Protein AF-A0AAD5U0U7-F1 (afdb_monomer_lite)

Organism: NCBI:txid447962

Foldseek 3Di:
DDPPPPDDDPVNVVVVVVVVVVVCVVVDVDDPLAACLVVQDQWDWDKAQVCLPPNNDRDIDTDHIHGSAHDCAQPPSDPDHDPSDDPVVDDPVSHPPDDDDLVSVQAFDVVRHHDDPVPDDDDQDPPPRTD

InterPro domains:
  IPR040204 E3 ubiquitin-protein ligase UBR7 [PTHR13513] (4-131)

pLDDT: mean 81.82, std 10.83, range [40.5, 96.44]

Structure (mmCIF, N/CA/C/O backbone):
data_AF-A0AAD5U0U7-F1
#
_entry.id   AF-A0AAD5U0U7-F1
#
loop_
_atom_site.group_PDB
_atom_site.id
_atom_site.type_symbol
_atom_site.label_atom_id
_atom_site.label_alt_id
_atom_site.label_comp_id
_atom_site.label_asym_id
_atom_site.label_entity_id
_atom_site.label_seq_id
_atom_site.pdbx_PDB_ins_code
_atom_site.Cartn_x
_atom_site.Cartn_y
_atom_site.Cartn_z
_atom_site.occupancy
_atom_site.B_iso_or_equiv
_atom_site.auth_seq_id
_atom_site.auth_comp_id
_atom_site.auth_asym_id
_atom_site.auth_atom_id
_atom_site.pdbx_PDB_model_num
ATOM 1 N N . MET A 1 1 ? -32.116 28.552 10.663 1.00 40.50 1 MET A N 1
ATOM 2 C CA . MET A 1 1 ? -31.992 27.098 10.887 1.00 40.50 1 MET A CA 1
ATOM 3 C C . MET A 1 1 ? -30.902 26.927 11.924 1.00 40.50 1 MET A C 1
ATOM 5 O O . MET A 1 1 ? -29.784 27.351 11.671 1.00 40.50 1 MET A O 1
ATOM 9 N N . ILE A 1 2 ? -31.259 26.496 13.132 1.00 46.75 2 ILE A N 1
ATOM 10 C CA . ILE A 1 2 ? -30.303 26.316 14.229 1.00 46.75 2 ILE A CA 1
ATOM 11 C C . ILE A 1 2 ? -29.559 25.016 13.921 1.00 46.75 2 ILE A C 1
ATOM 13 O O . ILE A 1 2 ? -30.199 23.978 13.785 1.00 46.75 2 ILE A O 1
ATOM 17 N N . HIS A 1 3 ? -28.241 25.085 13.732 1.00 56.56 3 HIS A N 1
ATOM 18 C CA . HIS A 1 3 ? -27.410 23.887 13.697 1.00 56.56 3 HIS A CA 1
ATOM 19 C C . HIS A 1 3 ? -27.467 23.259 15.086 1.00 56.56 3 HIS A C 1
ATOM 21 O O . HIS A 1 3 ? -26.895 23.789 16.037 1.00 56.56 3 HIS A O 1
ATOM 27 N N . GLU A 1 4 ? -28.216 22.171 15.204 1.00 60.66 4 GLU A N 1
ATOM 28 C CA . GLU A 1 4 ? -28.250 21.336 16.393 1.00 60.66 4 GLU A CA 1
ATOM 29 C C . GLU A 1 4 ? -26.842 20.752 16.562 1.00 60.66 4 GLU A C 1
ATOM 31 O O . GLU A 1 4 ? -26.410 19.878 15.810 1.00 60.66 4 GLU A O 1
ATOM 36 N N . GLN A 1 5 ? -26.059 21.328 17.475 1.00 63.88 5 GLN A N 1
ATOM 37 C CA . GLN A 1 5 ? -24.787 20.740 17.868 1.00 63.88 5 GLN A CA 1
ATOM 38 C C . GLN A 1 5 ? -25.123 19.416 18.546 1.00 63.88 5 GLN A C 1
ATOM 40 O O . GLN A 1 5 ? -25.742 19.411 19.608 1.00 63.88 5 GLN A O 1
ATOM 45 N N . SER A 1 6 ? -24.754 18.298 17.919 1.00 78.00 6 SER A N 1
ATOM 46 C CA . SER A 1 6 ? -24.913 16.977 18.518 1.00 78.00 6 SER A CA 1
ATOM 47 C C . SER A 1 6 ? -24.117 16.944 19.822 1.00 78.00 6 SER A C 1
ATOM 49 O O . SER A 1 6 ? -22.883 16.910 19.806 1.00 78.00 6 SER A O 1
ATOM 51 N N . VAL A 1 7 ? -24.811 17.013 20.954 1.00 83.50 7 VAL A N 1
ATOM 52 C CA . VAL A 1 7 ? -24.186 16.863 22.264 1.00 83.50 7 VAL A CA 1
ATOM 53 C C . VAL A 1 7 ? -23.851 15.385 22.419 1.00 83.50 7 VAL A C 1
ATOM 55 O O . VAL A 1 7 ? -24.746 14.546 22.444 1.00 83.50 7 VAL A O 1
ATOM 58 N N . ILE A 1 8 ? -22.561 15.073 22.482 1.00 89.94 8 ILE A N 1
ATOM 59 C CA . ILE A 1 8 ? -22.052 13.734 22.777 1.00 89.94 8 ILE A CA 1
ATOM 60 C C . ILE A 1 8 ? -21.534 13.722 24.212 1.00 89.94 8 ILE A C 1
ATOM 62 O O . ILE A 1 8 ? -20.875 14.673 24.643 1.00 89.94 8 ILE A O 1
ATOM 66 N N . THR A 1 9 ? -21.838 12.675 24.975 1.00 93.62 9 THR A N 1
ATOM 67 C CA . THR A 1 9 ? -21.254 12.533 26.310 1.00 93.62 9 THR A CA 1
ATOM 68 C C . THR A 1 9 ? -19.823 12.002 26.212 1.00 93.62 9 THR A C 1
ATOM 70 O O . THR A 1 9 ? -19.425 11.395 25.215 1.00 93.62 9 THR A O 1
ATOM 73 N N . ALA A 1 10 ? -19.021 12.213 27.258 1.00 93.50 10 ALA A N 1
ATOM 74 C CA . ALA A 1 10 ? -17.686 11.618 27.322 1.00 93.50 10 ALA A CA 1
ATOM 75 C C . ALA A 1 10 ? -17.747 10.079 27.258 1.00 93.50 10 ALA A C 1
ATOM 77 O O . ALA A 1 10 ? -16.882 9.454 26.649 1.00 93.50 10 ALA A O 1
ATOM 78 N N . GLU A 1 11 ? -18.784 9.474 27.841 1.00 95.44 11 GLU A N 1
ATOM 79 C CA . GLU A 1 11 ? -19.009 8.027 27.805 1.00 95.44 11 GLU A CA 1
ATOM 80 C C . GLU A 1 11 ? -19.336 7.532 26.390 1.00 95.44 11 GLU A C 1
ATOM 82 O O . GLU A 1 11 ? -18.731 6.562 25.927 1.00 95.44 11 GLU A O 1
ATOM 87 N N . ASP A 1 12 ? -20.209 8.234 25.664 1.00 94.94 12 ASP A N 1
ATOM 88 C CA . ASP A 1 12 ? -20.531 7.911 24.267 1.00 94.94 12 ASP A CA 1
ATOM 89 C C . ASP A 1 12 ? -19.289 8.016 23.374 1.00 94.94 12 ASP A C 1
ATOM 91 O O . ASP A 1 12 ? -19.047 7.153 22.531 1.00 94.94 12 ASP A O 1
ATOM 95 N N . PHE A 1 13 ? -18.463 9.048 23.576 1.00 94.81 13 PHE A N 1
ATOM 96 C CA . PHE A 1 13 ? -17.215 9.219 22.832 1.00 94.81 13 PHE A CA 1
ATOM 97 C C . PHE A 1 13 ? -16.251 8.049 23.063 1.00 94.81 13 PHE A C 1
ATOM 99 O O . PHE A 1 13 ? -15.742 7.470 22.101 1.00 94.81 13 PHE A O 1
ATOM 106 N N . LEU A 1 14 ? -16.032 7.667 24.326 1.00 96.44 14 LEU A N 1
ATOM 107 C CA . LEU A 1 14 ? -15.162 6.542 24.678 1.00 96.44 14 LEU A CA 1
ATOM 108 C C . LEU A 1 14 ? -15.700 5.226 24.110 1.00 96.44 14 LEU A C 1
ATOM 110 O O . LEU A 1 14 ? -14.936 4.436 23.557 1.00 96.44 14 LEU A O 1
ATOM 114 N N . THR A 1 15 ? -17.013 5.011 24.195 1.00 96.19 15 THR A N 1
ATOM 115 C CA . THR A 1 15 ? -17.675 3.818 23.656 1.00 96.19 15 THR A CA 1
ATOM 116 C C . THR A 1 15 ? -17.489 3.729 22.145 1.00 96.19 15 THR A C 1
ATOM 118 O O . THR A 1 15 ? -17.075 2.687 21.632 1.00 96.19 15 THR A O 1
ATOM 121 N N . ASN A 1 16 ? -17.705 4.838 21.436 1.00 94.81 16 ASN A N 1
ATOM 122 C CA . ASN A 1 16 ? -17.512 4.908 19.992 1.00 94.81 16 ASN A CA 1
ATOM 123 C C . ASN A 1 16 ? -16.051 4.661 19.607 1.00 94.81 16 ASN A C 1
ATOM 125 O O . ASN A 1 16 ? -15.785 3.895 18.682 1.00 94.81 16 ASN A O 1
ATOM 129 N N . GLN A 1 17 ? -15.092 5.249 20.327 1.00 94.94 17 GLN A N 1
ATOM 130 C CA . GLN A 1 17 ? -13.673 5.020 20.057 1.00 94.94 17 GLN A CA 1
ATOM 131 C C . GLN A 1 17 ? -13.296 3.541 20.242 1.00 94.94 17 GLN A C 1
ATOM 133 O O . GLN A 1 17 ? -12.633 2.961 19.381 1.00 94.94 17 GLN A O 1
ATOM 138 N N . LEU A 1 18 ? -13.759 2.908 21.323 1.00 95.25 18 LEU A N 1
ATOM 139 C CA . LEU A 1 18 ? -13.501 1.492 21.590 1.00 95.25 18 LEU A CA 1
ATOM 140 C C . LEU A 1 18 ? -14.096 0.580 20.512 1.00 95.25 18 LEU A C 1
ATOM 142 O O . LEU A 1 18 ? -13.463 -0.409 20.126 1.00 95.25 18 LEU A O 1
ATOM 146 N N . ASP A 1 19 ? -15.291 0.896 20.012 1.00 95.62 19 ASP A N 1
ATOM 147 C CA . ASP A 1 19 ? -15.903 0.114 18.942 1.00 95.62 19 ASP A CA 1
ATOM 148 C C . ASP A 1 19 ? -15.152 0.283 17.614 1.00 95.62 19 ASP A C 1
ATOM 150 O O . ASP A 1 19 ? -14.849 -0.713 16.953 1.00 95.62 19 ASP A O 1
ATOM 154 N N . LEU A 1 20 ? -14.731 1.505 17.273 1.00 93.50 20 LEU A N 1
ATOM 155 C CA . LEU A 1 20 ? -13.892 1.762 16.098 1.00 93.50 20 LEU A CA 1
ATOM 156 C C . LEU A 1 20 ? -12.560 1.004 16.172 1.00 93.50 20 LEU A C 1
ATOM 158 O O . LEU A 1 20 ? -12.172 0.343 15.208 1.00 93.50 20 LEU A O 1
ATOM 162 N N . GLU A 1 21 ? -11.882 1.017 17.322 1.00 90.75 21 GLU A N 1
ATOM 163 C CA . GLU A 1 21 ? -10.649 0.248 17.523 1.00 90.75 21 GLU A CA 1
ATOM 164 C C . GLU A 1 21 ? -10.889 -1.263 17.400 1.00 90.75 21 GLU A C 1
ATOM 166 O O . GLU A 1 21 ? -10.072 -1.993 16.827 1.00 90.75 21 GLU A O 1
ATOM 171 N N . LYS A 1 22 ? -12.021 -1.760 17.909 1.00 90.81 22 LYS A N 1
ATOM 172 C CA . LYS A 1 22 ? -12.409 -3.171 17.803 1.00 90.81 22 LYS A CA 1
ATOM 173 C C . LYS A 1 22 ? -12.694 -3.573 16.358 1.00 90.81 22 LYS A C 1
ATOM 175 O O . LYS A 1 22 ? -12.292 -4.662 15.945 1.00 90.81 22 LYS A O 1
ATOM 180 N N . GLN A 1 23 ? -13.372 -2.725 15.589 1.00 91.62 23 GLN A N 1
ATOM 181 C CA . GLN A 1 23 ? -13.610 -2.937 14.161 1.00 91.62 23 GLN A CA 1
ATOM 182 C C . GLN A 1 23 ? -12.292 -2.914 13.377 1.00 91.62 23 GLN A C 1
ATOM 184 O O . GLN A 1 23 ? -12.021 -3.837 12.606 1.00 91.62 23 GLN A O 1
ATOM 189 N N . ALA A 1 24 ? -11.423 -1.938 13.647 1.00 87.00 24 ALA A N 1
ATOM 190 C CA . ALA A 1 24 ? -10.107 -1.838 13.026 1.00 87.00 24 ALA A CA 1
ATOM 191 C C . ALA A 1 24 ? -9.255 -3.088 13.295 1.00 87.00 24 ALA A C 1
ATOM 193 O O . ALA A 1 24 ? -8.722 -3.670 12.355 1.00 87.00 24 ALA A O 1
ATOM 194 N N . LYS A 1 25 ? -9.199 -3.581 14.540 1.00 85.62 25 LYS A N 1
ATOM 195 C CA . LYS A 1 25 ? -8.465 -4.814 14.898 1.00 85.62 25 LYS A CA 1
ATOM 196 C C . LYS A 1 25 ? -8.981 -6.069 14.187 1.00 85.62 25 LYS A C 1
ATOM 198 O O . LYS A 1 25 ? -8.223 -7.016 14.002 1.00 85.62 25 LYS A O 1
ATOM 203 N N . LYS A 1 26 ? -10.261 -6.111 13.799 1.00 85.56 26 LYS A N 1
ATOM 204 C CA . LYS A 1 26 ? -10.815 -7.222 13.005 1.00 85.56 26 LYS A CA 1
ATOM 205 C C . LYS A 1 26 ? -10.375 -7.153 11.542 1.00 85.56 26 LYS A C 1
ATOM 207 O O . LYS A 1 26 ? -10.131 -8.194 10.937 1.00 85.56 26 LYS A O 1
ATOM 212 N N . LEU A 1 27 ? -10.294 -5.946 10.980 1.00 82.19 27 LEU A N 1
ATOM 213 C CA . LEU A 1 27 ? -9.930 -5.717 9.579 1.00 82.19 27 LEU A CA 1
ATOM 214 C C . LEU A 1 27 ? -8.414 -5.796 9.360 1.00 82.19 27 LEU A C 1
ATOM 216 O O . LEU A 1 27 ? -7.941 -6.455 8.433 1.00 82.19 27 LEU A O 1
ATOM 220 N N . PHE A 1 28 ? -7.644 -5.157 10.236 1.00 76.25 28 PHE A N 1
ATOM 221 C CA . PHE A 1 28 ? -6.193 -5.095 10.171 1.00 76.25 28 PHE A CA 1
ATOM 222 C C . PHE A 1 28 ? -5.589 -6.145 11.103 1.00 76.25 28 PHE A C 1
ATOM 224 O O . PHE A 1 28 ? -5.670 -6.050 12.322 1.00 76.25 28 PHE A O 1
ATOM 231 N N . LYS A 1 29 ? -4.928 -7.152 10.523 1.00 69.12 29 LYS A N 1
ATOM 232 C CA . LYS A 1 29 ? -4.254 -8.227 11.278 1.00 69.12 29 LYS A CA 1
ATOM 233 C C . LYS A 1 29 ? -2.948 -7.778 11.952 1.00 69.12 29 LYS A C 1
ATOM 235 O O . LYS A 1 29 ? -2.275 -8.584 12.586 1.00 69.12 29 LYS A O 1
ATOM 240 N N . SER A 1 30 ? -2.537 -6.531 11.740 1.00 69.94 30 SER A N 1
ATOM 241 C CA . SER A 1 30 ? -1.244 -5.987 12.141 1.00 69.94 30 SER A CA 1
ATOM 242 C C . SER A 1 30 ? -1.363 -5.005 13.294 1.00 69.94 30 SER A C 1
ATOM 244 O O . SER A 1 30 ? -2.278 -4.189 13.311 1.00 69.94 30 SER A O 1
ATOM 246 N N . ASP A 1 31 ? -0.376 -5.028 14.186 1.00 76.50 31 ASP A N 1
ATOM 247 C CA . ASP A 1 31 ? -0.168 -3.973 15.175 1.00 76.50 31 ASP A CA 1
ATOM 248 C C . ASP A 1 31 ? 0.096 -2.634 14.467 1.00 76.50 31 ASP A C 1
ATOM 250 O O . ASP A 1 31 ? 1.009 -2.533 13.644 1.00 76.50 31 ASP A O 1
ATOM 254 N N . SER A 1 32 ? -0.715 -1.619 14.769 1.00 77.38 32 SER A N 1
ATOM 255 C CA . SER A 1 32 ? -0.592 -0.272 14.201 1.00 77.38 32 SER A CA 1
ATOM 256 C C . SER A 1 32 ? 0.668 0.455 14.667 1.00 77.38 32 SER A C 1
ATOM 258 O O . SER A 1 32 ? 1.098 1.401 14.017 1.00 77.38 32 SER A O 1
ATOM 260 N N . ASN A 1 33 ? 1.285 0.006 15.763 1.00 82.69 33 ASN A N 1
ATOM 261 C CA . ASN A 1 33 ? 2.496 0.606 16.319 1.00 82.69 33 ASN A CA 1
ATOM 262 C C . ASN A 1 33 ? 3.785 0.013 15.735 1.00 82.69 33 ASN A C 1
ATOM 264 O O . ASN A 1 33 ? 4.878 0.321 16.212 1.00 82.69 33 ASN A O 1
ATOM 268 N N . LYS A 1 34 ? 3.686 -0.857 14.722 1.00 81.44 34 LYS A N 1
ATOM 269 C CA . LYS A 1 34 ? 4.845 -1.508 14.107 1.00 81.44 34 LYS A CA 1
ATOM 270 C C . LYS A 1 34 ? 4.837 -1.351 12.598 1.00 81.44 34 LYS A C 1
ATOM 272 O O . LYS A 1 34 ? 3.868 -1.670 11.915 1.00 81.44 34 LYS A O 1
ATOM 277 N N . CYS A 1 35 ? 5.975 -0.922 12.063 1.00 82.69 35 CYS A N 1
ATOM 278 C CA . CYS A 1 35 ? 6.174 -0.882 10.623 1.00 82.69 35 CYS A CA 1
ATOM 279 C C . CYS A 1 35 ? 6.302 -2.303 10.050 1.00 82.69 35 CYS A C 1
ATOM 281 O O . CYS A 1 35 ? 7.034 -3.137 10.577 1.00 82.69 35 CYS A O 1
ATOM 283 N N . ALA A 1 36 ? 5.656 -2.573 8.914 1.00 80.12 36 ALA A N 1
ATOM 284 C CA . ALA A 1 36 ? 5.717 -3.880 8.255 1.00 80.12 36 ALA A CA 1
ATOM 285 C C . ALA A 1 36 ? 7.141 -4.305 7.848 1.00 80.12 36 ALA A C 1
ATOM 287 O O . ALA A 1 36 ? 7.403 -5.500 7.690 1.00 80.12 36 ALA A O 1
ATOM 288 N N . ILE A 1 37 ? 8.060 -3.342 7.703 1.00 78.69 37 ILE A N 1
ATOM 289 C CA . ILE A 1 37 ? 9.452 -3.613 7.343 1.00 78.69 37 ILE A CA 1
ATOM 290 C C . ILE A 1 37 ? 10.209 -4.382 8.434 1.00 78.69 37 ILE A C 1
ATOM 292 O O . ILE A 1 37 ? 11.041 -5.227 8.114 1.00 78.69 37 ILE A O 1
ATOM 296 N N . THR A 1 38 ? 9.886 -4.159 9.713 1.00 76.00 38 THR A N 1
ATOM 297 C CA . THR A 1 38 ? 10.546 -4.850 10.833 1.00 76.00 38 THR A CA 1
ATOM 298 C C . THR A 1 38 ? 10.003 -6.262 11.029 1.00 76.00 38 THR A C 1
ATOM 300 O O . THR A 1 38 ? 10.731 -7.156 11.450 1.00 76.00 38 THR A O 1
ATOM 303 N N . GLU A 1 39 ? 8.740 -6.495 10.670 1.00 73.44 39 GLU A N 1
ATOM 304 C CA . GLU A 1 39 ? 8.072 -7.789 10.841 1.00 73.44 39 GLU A CA 1
ATOM 305 C C . GLU A 1 39 ? 8.249 -8.741 9.642 1.00 73.44 39 GLU A C 1
ATOM 307 O O . GLU A 1 39 ? 7.684 -9.834 9.650 1.00 73.44 39 GLU A O 1
ATOM 312 N N . LYS A 1 40 ? 9.020 -8.353 8.608 1.00 67.12 40 LYS A N 1
ATOM 313 C CA . LYS A 1 40 ? 9.239 -9.133 7.367 1.00 67.12 40 LYS A CA 1
ATOM 314 C C . LYS A 1 40 ? 7.932 -9.677 6.770 1.00 67.12 40 LYS A C 1
ATOM 316 O O . LYS A 1 40 ? 7.847 -10.842 6.370 1.00 67.12 40 LYS A O 1
ATOM 321 N N . LYS A 1 41 ? 6.880 -8.853 6.741 1.00 67.06 41 LYS A N 1
ATOM 322 C CA . LYS A 1 41 ? 5.572 -9.299 6.248 1.00 67.06 41 LYS A CA 1
ATOM 323 C C . LYS A 1 41 ? 5.635 -9.618 4.764 1.00 67.06 41 LYS A C 1
ATOM 325 O O . LYS A 1 41 ? 5.954 -8.764 3.948 1.00 67.06 41 LYS A O 1
ATOM 330 N N . LYS A 1 42 ? 5.249 -10.850 4.436 1.00 67.75 42 LYS A N 1
ATOM 331 C CA . LYS A 1 42 ? 5.208 -11.345 3.058 1.00 67.75 42 LYS A CA 1
ATOM 332 C C . LYS A 1 42 ? 3.981 -10.903 2.281 1.00 67.75 42 LYS A C 1
ATOM 334 O O . LYS A 1 42 ? 4.006 -11.040 1.078 1.00 67.75 42 LYS A O 1
ATOM 339 N N . ASN A 1 43 ? 2.923 -10.431 2.939 1.00 80.06 43 ASN A N 1
ATOM 340 C CA . ASN A 1 43 ? 1.682 -9.976 2.310 1.00 80.06 43 ASN A CA 1
ATOM 341 C C . ASN A 1 43 ? 1.204 -8.727 3.033 1.00 80.06 43 ASN A C 1
ATOM 343 O O . ASN A 1 43 ? 0.821 -8.811 4.202 1.00 80.06 43 ASN A O 1
ATOM 347 N N . GLN A 1 44 ? 1.223 -7.587 2.355 1.00 80.19 44 GLN A N 1
ATOM 348 C CA . GLN A 1 44 ? 0.742 -6.343 2.938 1.00 80.19 44 GLN A CA 1
ATOM 349 C C . GLN A 1 44 ? -0.009 -5.501 1.916 1.00 80.19 44 GLN A C 1
ATOM 351 O O . GLN A 1 44 ? 0.315 -5.502 0.727 1.00 80.19 44 GLN A O 1
ATOM 356 N N . LYS A 1 45 ? -1.014 -4.788 2.415 1.00 85.56 45 LYS A N 1
ATOM 357 C CA . LYS A 1 45 ? -1.773 -3.798 1.663 1.00 85.56 45 LYS A CA 1
ATOM 358 C C . LYS A 1 45 ? -0.897 -2.570 1.448 1.00 85.56 45 LYS A C 1
ATOM 360 O O . LYS A 1 45 ? -0.240 -2.128 2.391 1.00 85.56 45 LYS A O 1
ATOM 365 N N . ILE A 1 46 ? -0.851 -2.061 0.222 1.00 87.69 46 ILE A N 1
ATOM 366 C CA . ILE A 1 46 ? 0.060 -0.979 -0.154 1.00 87.69 46 ILE A CA 1
ATOM 367 C C . ILE A 1 46 ? -0.737 0.296 -0.392 1.00 87.69 46 ILE A C 1
ATOM 369 O O . ILE A 1 46 ? -1.840 0.269 -0.919 1.00 87.69 46 ILE A O 1
ATOM 373 N N . TYR A 1 47 ? -0.151 1.420 -0.005 1.00 88.44 47 TYR A N 1
ATOM 374 C CA . TYR A 1 47 ? -0.717 2.741 -0.215 1.00 88.44 47 TYR A CA 1
ATOM 375 C C . TYR A 1 47 ? 0.320 3.614 -0.903 1.00 88.44 47 TYR A C 1
ATOM 377 O O . TYR A 1 47 ? 1.498 3.595 -0.537 1.00 88.44 47 TYR A O 1
ATOM 385 N N . VAL A 1 48 ? -0.120 4.379 -1.895 1.00 87.06 48 VAL A N 1
ATOM 386 C CA . VAL A 1 48 ? 0.726 5.289 -2.664 1.00 87.06 48 VAL A CA 1
ATOM 387 C C . VAL A 1 48 ? 0.156 6.690 -2.536 1.00 87.06 48 VAL A C 1
ATOM 389 O O . VAL A 1 48 ? -1.025 6.917 -2.770 1.00 87.06 48 VAL A O 1
ATOM 392 N N . CYS A 1 49 ? 0.995 7.652 -2.173 1.00 82.62 49 CYS A N 1
ATOM 393 C CA . CYS A 1 49 ? 0.624 9.057 -2.253 1.00 82.62 49 CYS A CA 1
ATOM 394 C C . CYS A 1 49 ? 0.929 9.546 -3.668 1.00 82.62 49 CYS A C 1
ATOM 396 O O . CYS A 1 49 ? 2.104 9.704 -4.010 1.00 82.62 49 CYS A O 1
ATOM 398 N N . LEU A 1 50 ? -0.096 9.790 -4.487 1.00 77.88 50 LEU A N 1
ATOM 399 C CA . LEU A 1 50 ? 0.130 10.242 -5.858 1.00 77.88 50 LEU A CA 1
ATOM 400 C C . LEU A 1 50 ? 0.691 11.672 -5.907 1.00 77.88 50 LEU A C 1
ATOM 402 O O . LEU A 1 50 ? 1.464 11.978 -6.813 1.00 77.88 50 LEU A O 1
ATOM 406 N N . THR A 1 51 ? 0.459 12.480 -4.865 1.00 77.25 51 THR A N 1
ATOM 407 C CA . THR A 1 51 ? 1.100 13.792 -4.673 1.00 77.25 51 THR A CA 1
ATOM 408 C C . THR A 1 51 ? 2.613 13.681 -4.483 1.00 77.25 51 THR A C 1
ATOM 410 O O . THR A 1 51 ? 3.358 14.551 -4.913 1.00 77.25 51 THR A O 1
ATOM 413 N N . CYS A 1 52 ? 3.088 12.623 -3.817 1.00 68.69 52 CYS A N 1
ATOM 414 C CA . CYS A 1 52 ? 4.522 12.364 -3.648 1.00 68.69 52 CYS A CA 1
ATOM 415 C C . CYS A 1 52 ? 5.106 11.518 -4.791 1.00 68.69 52 CYS A C 1
ATOM 417 O O . CYS A 1 52 ? 6.323 11.346 -4.862 1.00 68.69 52 CYS A O 1
ATOM 419 N N . SER A 1 53 ? 4.249 10.970 -5.656 1.00 65.81 53 SER A N 1
ATOM 420 C CA . SER A 1 53 ? 4.636 10.240 -6.859 1.00 65.81 53 SER A CA 1
ATOM 421 C C . SER A 1 53 ? 4.951 11.202 -8.010 1.00 65.81 53 SER A C 1
ATOM 423 O O . SER A 1 53 ? 4.691 12.402 -7.932 1.00 65.81 53 SER A O 1
ATOM 425 N N . LYS A 1 54 ? 5.482 10.674 -9.119 1.00 60.47 54 LYS A N 1
ATOM 426 C CA . LYS A 1 54 ? 5.818 11.479 -10.305 1.00 60.47 54 LYS A CA 1
ATOM 427 C C . LYS A 1 54 ? 4.617 12.229 -10.898 1.00 60.47 54 LYS A C 1
ATOM 429 O O . LYS A 1 54 ? 4.826 13.259 -11.532 1.00 60.47 54 LYS A O 1
ATOM 434 N N . GLU A 1 55 ? 3.396 11.735 -10.701 1.00 59.59 55 GLU A N 1
ATOM 435 C CA . GLU A 1 55 ? 2.199 12.302 -11.333 1.00 59.59 55 GLU A CA 1
ATOM 436 C C . GLU A 1 55 ? 1.651 13.545 -10.612 1.00 59.59 55 GLU A C 1
ATOM 438 O O . GLU A 1 55 ? 0.893 14.298 -11.216 1.00 59.59 55 GLU A O 1
ATOM 443 N N . ASN A 1 56 ? 2.068 13.814 -9.364 1.00 58.56 56 ASN A N 1
ATOM 444 C CA . ASN A 1 56 ? 1.627 14.961 -8.553 1.00 58.56 56 ASN A CA 1
ATOM 445 C C . ASN A 1 56 ? 0.094 15.157 -8.506 1.00 58.56 56 ASN A C 1
ATOM 447 O O . ASN A 1 56 ? -0.389 16.282 -8.356 1.00 58.56 56 ASN A O 1
ATOM 451 N N . THR A 1 57 ? -0.693 14.085 -8.623 1.00 55.88 57 THR A N 1
ATOM 452 C CA . THR A 1 57 ? -2.153 14.171 -8.513 1.00 55.88 57 THR A CA 1
ATOM 453 C C . THR A 1 57 ? -2.557 14.172 -7.033 1.00 55.88 57 THR A C 1
ATOM 455 O O . THR A 1 57 ? -2.053 13.353 -6.262 1.00 55.88 57 THR A O 1
ATOM 458 N N . PRO A 1 58 ? -3.444 15.083 -6.586 1.00 52.84 58 PRO A N 1
ATOM 459 C CA . PRO A 1 58 ? -3.868 15.162 -5.190 1.00 52.84 58 PRO A CA 1
ATOM 460 C C . PRO A 1 58 ? -4.816 14.006 -4.854 1.00 52.84 58 PRO A C 1
ATOM 462 O O . PRO A 1 58 ? -6.032 14.163 -4.831 1.00 52.84 58 PRO A O 1
ATOM 465 N N . SER A 1 59 ? -4.258 12.818 -4.632 1.00 69.81 59 SER A N 1
ATOM 466 C CA . SER A 1 59 ? -4.988 11.650 -4.137 1.00 69.81 59 SER A CA 1
ATOM 467 C C . SER A 1 59 ? -4.038 10.587 -3.579 1.00 69.81 59 SER A C 1
ATOM 469 O O . SER A 1 59 ? -2.882 10.463 -3.990 1.00 69.81 59 SER A O 1
ATOM 471 N N . GLY A 1 60 ? -4.523 9.835 -2.593 1.00 77.44 60 GLY A N 1
ATOM 472 C CA . GLY A 1 60 ? -3.912 8.577 -2.183 1.00 77.44 60 GLY A CA 1
ATOM 473 C C . GLY A 1 60 ? -4.523 7.444 -2.997 1.00 77.44 60 GLY A C 1
ATOM 474 O O . GLY A 1 60 ? -5.743 7.375 -3.124 1.00 77.44 60 GLY A O 1
ATOM 475 N N . LEU A 1 61 ? -3.687 6.563 -3.532 1.00 85.62 61 LEU A N 1
ATOM 476 C CA . LEU A 1 61 ? -4.111 5.344 -4.198 1.00 85.62 61 LEU A CA 1
ATOM 477 C C . LEU A 1 61 ? -3.913 4.165 -3.248 1.00 85.62 61 LEU A C 1
ATOM 479 O O . LEU A 1 61 ? -2.800 3.888 -2.791 1.00 85.62 61 LEU A O 1
ATOM 483 N N . GLU A 1 62 ? -5.004 3.470 -2.954 1.00 86.56 62 GLU A N 1
ATOM 484 C CA . GLU A 1 62 ? -4.961 2.178 -2.288 1.00 86.56 62 GLU A CA 1
ATOM 485 C C . GLU A 1 62 ? -4.663 1.093 -3.325 1.00 86.56 62 GLU A C 1
ATOM 487 O O . GLU A 1 62 ? -5.404 0.918 -4.288 1.00 86.56 62 GLU A O 1
ATOM 492 N N . LEU A 1 63 ? -3.578 0.355 -3.110 1.00 86.69 63 LEU A N 1
ATOM 493 C CA . LEU A 1 63 ? -3.260 -0.849 -3.861 1.00 86.69 63 LEU A CA 1
ATOM 494 C C . LEU A 1 63 ? -3.665 -2.083 -3.054 1.00 86.69 63 LEU A C 1
ATOM 496 O O . LEU A 1 63 ? -3.562 -2.130 -1.822 1.00 86.69 63 LEU A O 1
ATOM 500 N N . PHE A 1 64 ? -4.063 -3.134 -3.765 1.00 86.94 64 PHE A N 1
ATOM 501 C CA . PHE A 1 64 ? -4.300 -4.443 -3.167 1.00 86.94 64 PHE A CA 1
ATOM 502 C C . PHE A 1 64 ? -3.002 -5.051 -2.593 1.00 86.94 64 PHE A C 1
ATOM 504 O O . PHE A 1 64 ? -1.895 -4.531 -2.757 1.00 86.94 64 PHE A O 1
ATOM 511 N N . ASN A 1 65 ? -3.131 -6.181 -1.895 1.00 87.50 65 ASN A N 1
ATOM 512 C CA . ASN A 1 65 ? -2.008 -6.821 -1.209 1.00 87.50 65 ASN A CA 1
ATOM 513 C C . ASN A 1 65 ? -0.888 -7.225 -2.180 1.00 87.50 65 ASN A C 1
ATOM 515 O O . ASN A 1 65 ? -1.126 -8.046 -3.062 1.00 87.50 65 ASN A O 1
ATOM 519 N N . LYS A 1 66 ? 0.343 -6.745 -1.976 1.00 86.81 66 LYS A N 1
ATOM 520 C CA . LYS A 1 66 ? 1.530 -7.248 -2.693 1.00 86.81 66 LYS A CA 1
ATOM 521 C C . LYS A 1 66 ? 2.355 -8.185 -1.819 1.00 86.81 66 LYS A C 1
ATOM 523 O O . LYS A 1 66 ? 2.403 -8.035 -0.591 1.00 86.81 66 LYS A O 1
ATOM 528 N N . ARG A 1 67 ? 3.008 -9.142 -2.481 1.00 85.06 67 ARG A N 1
ATOM 529 C CA . ARG A 1 67 ? 3.962 -10.073 -1.887 1.00 85.06 67 ARG A CA 1
ATOM 530 C C . ARG A 1 67 ? 5.369 -9.521 -1.891 1.00 85.06 67 ARG A C 1
ATOM 532 O O . ARG A 1 67 ? 5.805 -8.952 -2.887 1.00 85.06 67 ARG A O 1
ATOM 539 N N . ASP A 1 68 ? 6.064 -9.731 -0.778 1.00 82.12 68 ASP A N 1
ATOM 540 C CA . ASP A 1 68 ? 7.479 -9.380 -0.599 1.00 82.12 68 ASP A CA 1
ATOM 541 C C . ASP A 1 68 ? 7.809 -7.909 -0.931 1.00 82.12 68 ASP A C 1
ATOM 543 O O . ASP A 1 68 ? 8.958 -7.551 -1.173 1.00 82.12 68 ASP A O 1
ATOM 547 N N . PHE A 1 69 ? 6.798 -7.037 -0.905 1.00 85.81 69 PHE A N 1
ATOM 548 C CA . PHE A 1 69 ? 6.968 -5.598 -1.041 1.00 85.81 69 PHE A CA 1
ATOM 549 C C . PHE A 1 69 ? 7.349 -5.014 0.315 1.00 85.81 69 PHE A C 1
ATOM 551 O O . PHE A 1 69 ? 6.813 -5.438 1.338 1.00 85.81 69 PHE A O 1
ATOM 558 N N . LYS A 1 70 ? 8.240 -4.028 0.347 1.00 85.81 70 LYS A N 1
ATOM 559 C CA . LYS A 1 70 ? 8.715 -3.367 1.566 1.00 85.81 70 LYS A CA 1
ATOM 560 C C . LYS A 1 70 ? 8.255 -1.914 1.599 1.00 85.81 70 LYS A C 1
ATOM 562 O O . LYS A 1 70 ? 8.248 -1.232 0.582 1.00 85.81 70 LYS A O 1
ATOM 567 N N . CYS A 1 71 ? 7.853 -1.431 2.770 1.00 84.81 71 CYS A N 1
ATOM 568 C CA . CYS A 1 71 ? 7.401 -0.050 2.922 1.00 84.81 71 CYS A CA 1
ATOM 569 C C . CYS A 1 71 ? 8.557 0.930 2.652 1.00 84.81 71 CYS A C 1
ATOM 571 O O . CYS A 1 71 ? 9.641 0.760 3.205 1.00 84.81 71 CYS A O 1
ATOM 573 N N . ASP A 1 72 ? 8.316 1.969 1.846 1.00 83.88 72 ASP A N 1
ATOM 574 C CA . ASP A 1 72 ? 9.307 3.026 1.595 1.00 83.88 72 ASP A CA 1
ATOM 575 C C . ASP A 1 72 ? 9.317 4.129 2.670 1.00 83.88 72 ASP A C 1
ATOM 577 O O . ASP A 1 72 ? 10.164 5.020 2.635 1.00 83.88 72 ASP A O 1
ATOM 581 N N . CYS A 1 73 ? 8.395 4.091 3.640 1.00 83.50 73 CYS A N 1
ATOM 582 C CA . CYS A 1 73 ? 8.281 5.126 4.666 1.00 83.50 73 CYS A CA 1
ATOM 583 C C . CYS A 1 73 ? 9.602 5.318 5.426 1.00 83.50 73 CYS A C 1
ATOM 585 O O . CYS A 1 73 ? 10.102 4.395 6.068 1.00 83.50 73 CYS A O 1
ATOM 587 N N . GLY A 1 74 ? 10.152 6.535 5.381 1.00 81.00 74 GLY A N 1
ATOM 588 C CA . GLY A 1 74 ? 11.370 6.893 6.110 1.00 81.00 74 GLY A CA 1
ATOM 589 C C . GLY A 1 74 ? 12.677 6.367 5.522 1.00 81.00 74 GLY A C 1
ATOM 590 O O . GLY A 1 74 ? 13.715 6.521 6.169 1.00 81.00 74 GLY A O 1
ATOM 591 N N . ASN A 1 75 ? 12.655 5.751 4.337 1.00 78.38 75 ASN A N 1
ATOM 592 C CA . ASN A 1 75 ? 13.875 5.347 3.643 1.00 78.38 75 ASN A CA 1
ATOM 593 C C . ASN A 1 75 ? 14.490 6.507 2.837 1.00 78.38 75 ASN A C 1
ATOM 595 O O . ASN A 1 75 ? 13.965 7.619 2.806 1.00 78.38 75 ASN A O 1
ATOM 599 N N . TYR A 1 76 ? 15.605 6.244 2.149 1.00 78.56 76 TYR A N 1
ATOM 600 C CA . TYR A 1 76 ? 16.337 7.255 1.374 1.00 78.56 76 TYR A CA 1
ATOM 601 C C . TYR A 1 76 ? 15.557 7.846 0.185 1.00 78.56 76 TYR A C 1
ATOM 603 O O . TYR A 1 76 ? 15.965 8.874 -0.352 1.00 78.56 76 TYR A O 1
ATOM 611 N N . LYS A 1 77 ? 14.448 7.225 -0.243 1.00 77.31 77 LYS A N 1
ATOM 612 C CA . LYS A 1 77 ? 13.573 7.746 -1.307 1.00 77.31 77 LYS A CA 1
ATOM 613 C C . LYS A 1 77 ? 12.616 8.823 -0.789 1.00 77.31 77 LYS A C 1
ATOM 615 O O . LYS A 1 77 ? 11.999 9.519 -1.592 1.00 77.31 77 LYS A O 1
ATOM 620 N N . MET A 1 78 ? 12.479 8.974 0.530 1.00 78.25 78 MET A N 1
ATOM 621 C CA . MET A 1 78 ? 11.574 9.932 1.157 1.00 78.25 78 MET A CA 1
ATOM 622 C C . MET A 1 78 ? 12.338 11.035 1.888 1.00 78.25 78 MET A C 1
ATOM 624 O O . MET A 1 78 ? 13.357 10.806 2.529 1.00 78.25 78 MET A O 1
ATOM 628 N N . LYS A 1 79 ? 11.803 12.259 1.827 1.00 79.69 79 LYS A N 1
ATOM 629 C CA . LYS A 1 79 ? 12.344 13.402 2.582 1.00 79.69 79 LYS A CA 1
ATOM 630 C C . LYS A 1 79 ? 12.025 13.321 4.079 1.00 79.69 79 LYS A C 1
ATOM 632 O O . LYS A 1 79 ? 12.775 13.854 4.889 1.00 79.69 79 LYS A O 1
ATOM 637 N N . ASN A 1 80 ? 10.915 12.671 4.429 1.00 81.62 80 ASN A N 1
ATOM 638 C CA . ASN A 1 80 ? 10.401 12.595 5.795 1.00 81.62 80 ASN A CA 1
ATOM 639 C C . ASN A 1 80 ? 10.825 11.284 6.462 1.00 81.62 80 ASN A C 1
ATOM 641 O O . ASN A 1 80 ? 10.845 10.239 5.813 1.00 81.62 80 ASN A O 1
ATOM 645 N N . SER A 1 81 ? 11.109 11.335 7.763 1.00 84.81 81 SER A N 1
ATOM 646 C CA . SER A 1 81 ? 11.390 10.158 8.590 1.00 84.81 81 SER A CA 1
ATOM 647 C C . SER A 1 81 ? 10.116 9.388 8.946 1.00 84.81 81 SER A C 1
ATOM 649 O O . SER A 1 81 ? 9.055 9.986 9.110 1.00 84.81 81 SER A O 1
ATOM 651 N N . CYS A 1 82 ? 10.229 8.070 9.124 1.00 85.81 82 CYS A N 1
ATOM 652 C CA . CYS A 1 82 ? 9.141 7.248 9.652 1.00 85.81 82 CYS A CA 1
ATOM 653 C C . CYS A 1 82 ? 9.049 7.390 11.180 1.00 85.81 82 CYS A C 1
ATOM 655 O O . CYS A 1 82 ? 10.067 7.359 11.867 1.00 85.81 82 CYS A O 1
ATOM 657 N N . GLU A 1 83 ? 7.833 7.492 11.716 1.00 88.12 83 GLU A N 1
ATOM 658 C CA . GLU A 1 83 ? 7.591 7.531 13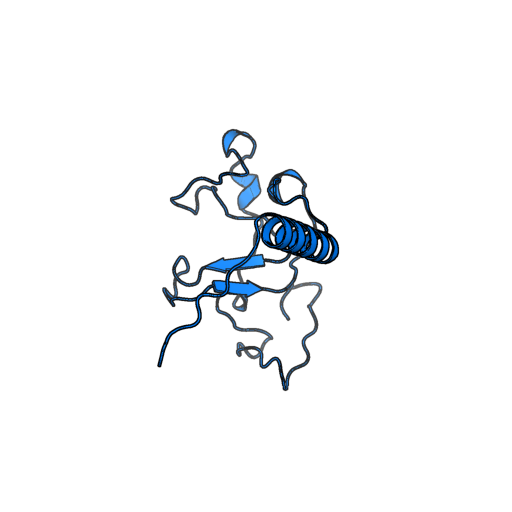.168 1.00 88.12 83 GLU A CA 1
ATOM 659 C C . GLU A 1 83 ? 7.572 6.131 13.804 1.00 88.12 83 GLU A C 1
ATOM 661 O O . GLU A 1 83 ? 7.875 5.975 14.984 1.00 88.12 83 GLU A O 1
ATOM 666 N N . LEU A 1 84 ? 7.270 5.094 13.014 1.00 85.75 84 LEU A N 1
ATOM 667 C CA . LEU A 1 84 ? 7.178 3.699 13.466 1.00 85.75 84 LEU A CA 1
ATOM 668 C C . LEU A 1 84 ? 8.474 2.903 13.260 1.00 85.75 84 LEU A C 1
ATOM 670 O O . LEU A 1 84 ? 8.587 1.762 13.709 1.00 85.75 84 LEU A O 1
ATOM 674 N N . PHE A 1 85 ? 9.438 3.464 12.529 1.00 82.75 85 PHE A N 1
ATOM 675 C CA . PHE A 1 85 ? 10.669 2.780 12.152 1.00 82.75 85 PHE A CA 1
ATOM 676 C C . PHE A 1 85 ? 11.865 3.734 12.145 1.00 82.75 85 PHE A C 1
ATOM 678 O O . PHE A 1 85 ? 11.821 4.808 11.550 1.00 82.75 85 PHE A O 1
ATOM 685 N N . LYS A 1 86 ? 12.971 3.302 12.762 1.00 77.69 86 LYS A N 1
ATOM 686 C CA . LYS A 1 86 ? 14.251 4.017 12.735 1.00 77.69 86 LYS A CA 1
ATOM 687 C C . LYS A 1 86 ? 15.183 3.387 11.705 1.00 77.69 86 LYS A C 1
ATOM 689 O O . LYS A 1 86 ? 15.551 2.223 11.844 1.00 77.69 86 LYS A O 1
ATOM 694 N N . LYS A 1 87 ? 15.597 4.190 10.721 1.00 69.38 87 LYS A N 1
ATOM 695 C CA . LYS A 1 87 ? 16.447 3.796 9.581 1.00 69.38 87 LYS A CA 1
ATOM 696 C C . LYS A 1 87 ? 17.731 3.054 9.959 1.00 69.38 87 LYS A C 1
ATOM 698 O O . LYS A 1 87 ? 18.161 2.198 9.202 1.00 69.38 87 LYS A O 1
ATOM 703 N N . ASP A 1 88 ? 18.292 3.337 11.133 1.00 71.19 88 ASP A N 1
ATOM 704 C CA . ASP A 1 88 ? 19.575 2.788 11.595 1.00 71.19 88 ASP A CA 1
ATOM 705 C C . ASP A 1 88 ? 19.549 1.257 11.786 1.00 71.19 88 ASP A C 1
ATOM 707 O O . ASP A 1 88 ? 20.583 0.637 12.014 1.00 71.19 88 ASP A O 1
ATOM 711 N N . LEU A 1 89 ? 18.363 0.647 11.704 1.00 69.62 89 LEU A N 1
ATOM 712 C CA . LEU A 1 89 ? 18.143 -0.789 11.841 1.00 69.62 89 LEU A CA 1
ATOM 713 C C . LEU A 1 89 ? 18.157 -1.567 10.511 1.00 69.62 89 LEU A C 1
ATOM 715 O O . LEU A 1 89 ? 18.051 -2.790 10.565 1.00 69.62 89 LEU A O 1
ATOM 719 N N . LEU A 1 90 ? 18.248 -0.911 9.344 1.00 70.75 90 LEU A N 1
ATOM 720 C CA . LEU A 1 90 ? 18.209 -1.572 8.025 1.00 70.75 90 LEU A CA 1
ATOM 721 C C . LEU A 1 90 ? 19.299 -1.054 7.080 1.00 70.75 90 LEU A C 1
ATOM 723 O O . LEU A 1 90 ? 19.668 0.121 7.133 1.00 70.75 90 LEU A O 1
ATOM 727 N N . SER A 1 91 ? 19.796 -1.925 6.196 1.00 72.12 91 SER A N 1
ATOM 728 C CA . SER A 1 91 ? 20.776 -1.542 5.170 1.00 72.12 91 SER A CA 1
ATOM 729 C C . SER A 1 91 ? 20.084 -0.934 3.943 1.00 72.12 91 SER A C 1
ATOM 731 O O . SER A 1 91 ? 18.869 -1.029 3.774 1.00 72.12 91 SER A O 1
ATOM 733 N N . SER A 1 92 ? 20.840 -0.291 3.048 1.00 68.12 92 SER A N 1
ATOM 734 C CA . SER A 1 92 ? 20.299 0.188 1.765 1.00 68.12 92 SER A CA 1
ATOM 735 C C . SER A 1 92 ? 19.736 -0.953 0.909 1.00 68.12 92 SER A C 1
ATOM 737 O O . SER A 1 92 ? 18.706 -0.780 0.260 1.00 68.12 92 SER A O 1
ATOM 739 N N . GLU A 1 93 ? 20.357 -2.132 0.976 1.00 71.50 93 GLU A N 1
ATOM 740 C CA . GLU A 1 93 ? 19.957 -3.349 0.253 1.00 71.50 93 GLU A CA 1
ATOM 741 C C . GLU A 1 93 ? 18.558 -3.819 0.668 1.00 71.50 93 GLU A C 1
ATOM 743 O O . GLU A 1 93 ? 17.824 -4.409 -0.129 1.00 71.50 93 GLU A O 1
ATOM 748 N N . ASP A 1 94 ? 18.133 -3.498 1.896 1.00 72.94 94 ASP A N 1
ATOM 749 C CA . ASP A 1 94 ? 16.786 -3.809 2.340 1.00 72.94 94 ASP A CA 1
ATOM 750 C C . ASP A 1 94 ? 15.720 -3.103 1.499 1.00 72.94 94 ASP A C 1
ATOM 752 O O . ASP A 1 94 ? 14.611 -3.613 1.433 1.00 72.94 94 ASP A O 1
ATOM 756 N N . PHE A 1 95 ? 16.011 -2.014 0.789 1.00 69.81 95 PHE A N 1
ATOM 757 C CA . PHE A 1 95 ? 15.001 -1.233 0.062 1.00 69.81 95 PHE A CA 1
ATOM 758 C C . PHE A 1 95 ? 15.052 -1.371 -1.469 1.00 69.81 95 PHE A C 1
ATOM 760 O O . PHE A 1 95 ? 14.199 -0.810 -2.167 1.00 69.81 95 PHE A O 1
ATOM 767 N N . GLU A 1 96 ? 16.007 -2.134 -2.006 1.00 74.56 96 GLU A N 1
ATOM 768 C CA . GLU A 1 96 ? 16.230 -2.2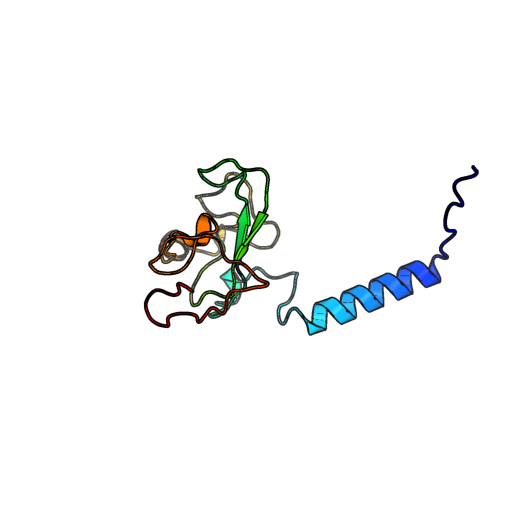56 -3.459 1.00 74.56 96 GLU A CA 1
ATOM 769 C C . GLU A 1 96 ? 15.418 -3.374 -4.133 1.00 74.56 96 GLU A C 1
ATOM 771 O O . GLU A 1 96 ? 15.424 -3.508 -5.351 1.00 74.56 96 GLU A O 1
ATOM 776 N N . THR A 1 97 ? 14.662 -4.156 -3.361 1.00 81.25 97 THR A N 1
ATOM 777 C CA . THR A 1 97 ? 13.926 -5.335 -3.872 1.00 81.25 97 THR A CA 1
ATOM 778 C C . THR A 1 97 ? 12.533 -5.037 -4.440 1.00 81.25 97 THR A C 1
ATOM 780 O O . THR A 1 97 ? 11.936 -5.897 -5.086 1.00 81.25 97 THR A O 1
ATOM 783 N N . ASN A 1 98 ? 11.998 -3.835 -4.218 1.00 85.56 98 ASN A N 1
ATOM 784 C CA . ASN A 1 98 ? 10.652 -3.478 -4.664 1.00 85.56 98 ASN A CA 1
ATOM 785 C C . ASN A 1 98 ? 10.580 -3.278 -6.183 1.00 85.56 98 ASN A C 1
ATOM 787 O O . ASN A 1 98 ? 11.379 -2.542 -6.760 1.00 85.56 98 ASN A O 1
ATOM 791 N N . VAL A 1 99 ? 9.539 -3.834 -6.805 1.00 85.88 99 VAL A N 1
ATOM 792 C CA . VAL A 1 99 ? 9.194 -3.591 -8.212 1.00 85.88 99 VAL A CA 1
ATOM 793 C C . VAL A 1 99 ? 7.969 -2.681 -8.283 1.00 85.88 99 VAL A C 1
ATOM 795 O O . VAL A 1 99 ? 6.919 -2.996 -7.722 1.00 85.88 99 VAL A O 1
ATOM 798 N N . TYR A 1 100 ? 8.105 -1.557 -8.989 1.00 87.19 100 TYR A N 1
ATOM 799 C CA . TYR A 1 100 ? 7.046 -0.564 -9.184 1.00 87.19 100 TYR A CA 1
ATOM 800 C C . TYR A 1 100 ? 6.575 -0.619 -10.640 1.00 87.19 100 TYR A C 1
ATOM 802 O O . TYR A 1 100 ? 7.257 -0.122 -11.533 1.00 87.19 100 TYR A O 1
ATOM 810 N N . ASN A 1 101 ? 5.436 -1.264 -10.886 1.00 89.31 101 ASN A N 1
ATOM 811 C CA . ASN A 1 101 ? 4.787 -1.331 -12.200 1.00 89.31 101 ASN A CA 1
ATOM 812 C C . ASN A 1 101 ? 3.713 -0.229 -12.349 1.00 89.31 101 ASN A C 1
ATOM 814 O O . ASN A 1 101 ? 3.586 0.651 -11.496 1.00 89.31 101 ASN A O 1
ATOM 818 N N . HIS A 1 102 ? 2.911 -0.282 -13.416 1.00 91.00 102 HIS A N 1
ATOM 819 C CA . HIS A 1 102 ? 1.851 0.702 -13.681 1.00 91.00 102 HIS A CA 1
ATOM 820 C C . HIS A 1 102 ? 0.720 0.718 -12.633 1.00 91.00 102 HIS A C 1
ATOM 822 O O . HIS A 1 102 ? -0.030 1.692 -12.573 1.00 91.00 102 HIS A O 1
ATOM 828 N N . ASN A 1 103 ? 0.643 -0.269 -11.724 1.00 90.75 103 ASN A N 1
ATOM 829 C CA . ASN A 1 103 ? -0.283 -0.216 -10.581 1.00 90.75 103 ASN A CA 1
ATOM 830 C C . ASN A 1 103 ? -0.059 1.026 -9.731 1.00 90.75 103 ASN A C 1
ATOM 832 O O . ASN A 1 103 ? -1.015 1.616 -9.249 1.00 90.75 103 ASN A O 1
ATOM 836 N N . PHE A 1 104 ? 1.190 1.476 -9.599 1.00 90.00 104 PHE A N 1
ATOM 837 C CA . PHE A 1 104 ? 1.535 2.669 -8.824 1.00 90.00 104 PHE A CA 1
ATOM 838 C C . PHE A 1 104 ? 1.055 3.981 -9.476 1.00 90.00 104 PHE A C 1
ATOM 840 O O . PHE A 1 104 ? 1.189 5.035 -8.860 1.00 90.00 104 PHE A O 1
ATOM 847 N N . CYS A 1 105 ? 0.463 3.895 -10.671 1.00 87.88 105 CYS A N 1
ATOM 848 C CA . CYS A 1 105 ? -0.231 4.962 -11.393 1.00 87.88 105 CYS A CA 1
ATOM 849 C C . CYS A 1 105 ? -1.752 4.712 -11.493 1.00 87.88 105 CYS A C 1
AT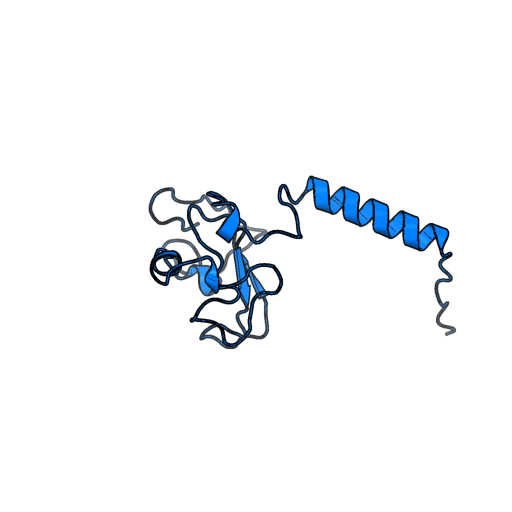OM 851 O O . CYS A 1 105 ? -2.433 5.341 -12.296 1.00 87.88 105 CYS A O 1
ATOM 853 N N . GLY A 1 106 ? -2.304 3.761 -10.730 1.00 88.69 106 GLY A N 1
ATOM 854 C CA . GLY A 1 106 ? -3.739 3.448 -10.748 1.00 88.69 106 GLY A CA 1
ATOM 855 C C . GLY A 1 106 ? -4.199 2.649 -11.963 1.00 88.69 106 GLY A C 1
ATOM 856 O O . GLY A 1 106 ? -5.399 2.576 -12.213 1.00 88.69 106 GLY A O 1
ATOM 857 N N . LYS A 1 107 ? -3.265 2.050 -12.705 1.00 91.19 107 LYS A N 1
ATOM 858 C CA . LYS A 1 107 ? -3.545 1.248 -13.896 1.00 91.19 107 LYS A CA 1
ATOM 859 C C . LYS A 1 107 ? -3.222 -0.214 -13.666 1.00 91.19 107 LYS A C 1
ATOM 861 O O . LYS A 1 107 ? -2.267 -0.543 -12.961 1.00 91.19 107 LYS A O 1
ATOM 866 N N . TYR A 1 108 ? -3.951 -1.099 -14.314 1.00 92.44 108 TYR A N 1
ATOM 867 C CA . TYR A 1 108 ? -3.871 -2.529 -14.071 1.00 92.44 108 TYR A CA 1
ATOM 868 C C . TYR A 1 108 ? -4.025 -3.329 -15.356 1.00 92.44 108 TYR A C 1
ATOM 870 O O . TYR A 1 108 ? -4.418 -2.780 -16.391 1.00 92.44 108 TYR A O 1
ATOM 878 N N . CYS A 1 109 ? -3.730 -4.625 -15.250 1.00 89.69 109 CYS A N 1
ATOM 879 C CA . CYS A 1 109 ? -3.746 -5.598 -16.323 1.00 89.69 109 CYS A CA 1
ATOM 880 C C . CYS A 1 109 ? -2.794 -5.225 -17.474 1.00 89.69 109 CYS A C 1
ATOM 882 O O . CYS A 1 109 ? -2.255 -4.122 -17.577 1.00 89.69 109 CYS A O 1
ATOM 884 N N . TYR A 1 110 ? -2.609 -6.147 -18.417 1.00 89.38 110 TYR A N 1
ATOM 885 C CA . TYR A 1 110 ? -1.855 -5.871 -19.642 1.00 89.38 110 TYR A CA 1
ATOM 886 C C . TYR A 1 110 ? -2.487 -4.753 -20.495 1.00 89.38 110 TYR A C 1
ATOM 888 O O . TYR A 1 110 ? -1.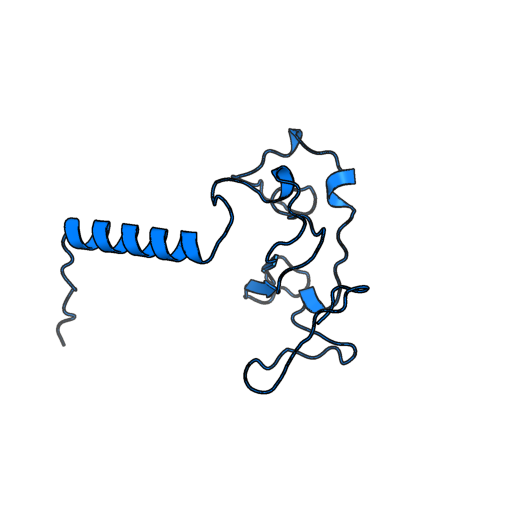847 -4.258 -21.421 1.00 89.38 110 TYR A O 1
ATOM 896 N N . CYS A 1 111 ? -3.744 -4.385 -20.220 1.00 91.50 111 CYS A N 1
ATOM 897 C CA . CYS A 1 111 ? -4.454 -3.311 -20.905 1.00 91.50 111 CYS A CA 1
ATOM 898 C C . CYS A 1 111 ? -4.128 -1.905 -20.372 1.00 91.50 111 CYS A C 1
ATOM 900 O O . CYS A 1 111 ? -4.612 -0.937 -20.955 1.00 91.50 111 CYS A O 1
ATOM 902 N N . ASP A 1 112 ? -3.331 -1.774 -19.302 1.00 92.50 112 ASP A N 1
ATOM 903 C CA . ASP A 1 112 ? -2.880 -0.493 -18.733 1.00 92.50 112 ASP A CA 1
ATOM 904 C C . ASP A 1 112 ? -4.038 0.497 -18.480 1.00 92.50 112 ASP A C 1
ATOM 906 O O . ASP A 1 112 ? -3.971 1.684 -18.810 1.00 92.50 112 ASP A O 1
ATOM 910 N N . THR A 1 113 ? -5.140 -0.007 -17.919 1.00 90.69 113 THR A N 1
ATOM 911 C CA . THR A 1 113 ? -6.380 0.759 -17.704 1.00 90.69 113 THR A CA 1
ATOM 912 C C . THR A 1 113 ? -6.728 0.834 -16.216 1.00 90.69 113 THR A C 1
ATOM 914 O O . THR A 1 113 ? -6.291 0.002 -15.422 1.00 90.69 113 THR A O 1
ATOM 917 N N . ALA A 1 114 ? -7.463 1.871 -15.810 1.00 91.25 114 ALA A N 1
ATOM 918 C CA . ALA A 1 114 ? -7.959 1.995 -14.442 1.00 91.25 114 ALA A CA 1
ATOM 919 C C . ALA A 1 114 ? -8.957 0.875 -14.107 1.00 91.25 114 ALA A C 1
ATOM 921 O O . ALA A 1 114 ? -9.666 0.400 -14.988 1.00 91.25 114 ALA A O 1
ATOM 922 N N . TYR A 1 115 ? -9.007 0.478 -12.836 1.00 89.62 115 TYR A N 1
ATOM 923 C CA . TYR A 1 115 ? -9.936 -0.546 -12.358 1.00 89.62 115 TYR A CA 1
ATOM 924 C C . TYR A 1 115 ? -11.329 0.038 -12.105 1.00 89.62 115 TYR A C 1
ATOM 926 O O . TYR A 1 115 ? -11.462 0.983 -11.321 1.00 89.62 115 TYR A O 1
ATOM 934 N N . ASP A 1 116 ? -12.354 -0.551 -12.721 1.00 90.44 116 ASP A N 1
ATOM 935 C CA . ASP A 1 116 ? -13.755 -0.262 -12.431 1.00 90.44 116 ASP A CA 1
ATOM 936 C C . ASP A 1 116 ? -14.312 -1.271 -11.416 1.00 90.44 116 ASP A C 1
ATOM 938 O O . ASP A 1 116 ? -14.607 -2.419 -11.735 1.00 90.44 116 ASP A O 1
ATOM 942 N N . VAL A 1 117 ? -14.489 -0.828 -10.171 1.00 88.06 117 VAL A N 1
ATOM 943 C CA . VAL A 1 117 ? -14.935 -1.685 -9.060 1.00 88.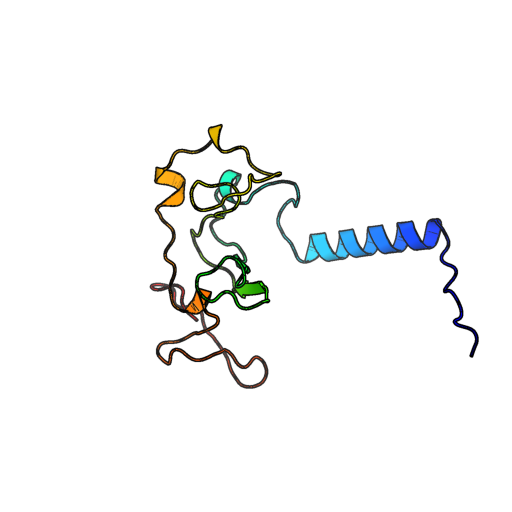06 117 VAL A CA 1
ATOM 944 C C . VAL A 1 117 ? -16.337 -2.272 -9.280 1.00 88.06 117 VAL A C 1
ATOM 946 O O . VAL A 1 117 ? -16.659 -3.297 -8.680 1.00 88.06 117 VAL A O 1
ATOM 949 N N . GLU A 1 118 ? -17.183 -1.630 -10.090 1.00 92.12 118 GLU A N 1
ATOM 950 C CA . GLU A 1 118 ? -18.558 -2.084 -10.326 1.00 92.12 118 GLU A CA 1
ATOM 951 C C . GLU A 1 118 ? -18.636 -3.135 -11.436 1.00 92.12 118 GLU A C 1
ATOM 953 O O . GLU A 1 118 ? -19.475 -4.037 -11.368 1.00 92.12 118 GLU A O 1
ATOM 958 N N . ASN A 1 119 ? -17.765 -3.027 -12.442 1.00 91.62 119 ASN A N 1
ATOM 959 C CA . ASN A 1 119 ? -17.867 -3.809 -13.673 1.00 91.62 119 ASN A CA 1
ATOM 960 C C . ASN A 1 119 ? -16.746 -4.843 -13.851 1.00 91.62 119 ASN A C 1
ATOM 962 O O . ASN A 1 119 ? -16.954 -5.844 -14.542 1.00 91.62 119 ASN A O 1
ATOM 966 N N . ASP A 1 120 ? -15.589 -4.648 -13.217 1.00 89.44 120 ASP A N 1
ATOM 967 C CA . ASP A 1 120 ? -14.412 -5.482 -13.432 1.00 89.44 120 ASP A CA 1
ATOM 968 C C . ASP A 1 120 ? -14.202 -6.514 -12.315 1.00 89.44 120 ASP A C 1
ATOM 970 O O . ASP A 1 120 ? -14.454 -6.287 -11.131 1.00 89.44 120 ASP A O 1
ATOM 974 N N . VAL A 1 121 ? -13.647 -7.668 -12.693 1.00 89.69 121 VAL A N 1
ATOM 975 C CA . VAL A 1 121 ? -13.143 -8.686 -11.762 1.00 89.69 121 VAL A CA 1
ATOM 976 C C . VAL A 1 121 ? -11.657 -8.874 -12.021 1.00 89.69 121 VAL A C 1
ATOM 978 O O . VAL A 1 121 ? -11.259 -9.226 -13.130 1.00 89.69 121 VAL A O 1
ATOM 981 N N . MET A 1 122 ? -10.838 -8.687 -10.988 1.00 89.19 122 MET A N 1
ATOM 982 C CA . MET A 1 122 ? -9.383 -8.796 -11.093 1.00 89.19 122 MET A CA 1
ATOM 983 C C . MET A 1 122 ? -8.835 -10.027 -10.379 1.00 89.19 122 MET A C 1
ATOM 985 O O . MET A 1 122 ? -9.311 -10.412 -9.308 1.00 89.19 122 MET A O 1
ATOM 989 N N . PHE A 1 123 ? -7.760 -10.596 -10.924 1.00 89.44 123 PHE A N 1
ATOM 990 C CA . PHE A 1 123 ? -7.022 -11.692 -10.302 1.00 89.44 123 PHE A CA 1
ATOM 991 C C . PHE A 1 123 ? -5.547 -11.335 -10.225 1.00 89.44 123 PHE A C 1
ATOM 993 O O . PHE A 1 123 ? -4.924 -11.000 -11.225 1.00 89.44 123 PHE A O 1
ATOM 1000 N N . GLN A 1 124 ? -4.949 -11.485 -9.046 1.00 90.50 124 GLN A N 1
ATOM 1001 C CA . GLN A 1 124 ? -3.528 -11.204 -8.904 1.00 90.50 124 GLN A CA 1
ATOM 1002 C C . GLN A 1 124 ? -2.675 -12.276 -9.596 1.00 90.50 124 GLN A C 1
ATOM 1004 O O . GLN A 1 124 ? -2.708 -13.454 -9.227 1.00 90.50 124 GLN A O 1
ATOM 1009 N N . CYS A 1 125 ? -1.829 -11.862 -10.535 1.00 88.62 125 CYS A N 1
ATOM 1010 C CA . CYS A 1 125 ? -0.840 -12.733 -11.151 1.00 88.62 125 CYS A CA 1
ATOM 1011 C C . CYS A 1 125 ? 0.266 -13.101 -10.153 1.00 88.62 125 CYS A C 1
ATOM 1013 O O . CYS A 1 125 ? 0.905 -12.242 -9.544 1.00 88.62 125 CYS A O 1
ATOM 1015 N N . LEU A 1 126 ? 0.572 -14.394 -10.021 1.00 85.88 126 LEU A N 1
ATOM 1016 C CA . LEU A 1 126 ? 1.607 -14.848 -9.089 1.00 85.88 126 LEU A CA 1
ATOM 1017 C C . LEU A 1 126 ? 3.037 -14.473 -9.511 1.00 85.88 126 LEU A C 1
ATOM 1019 O O . LEU A 1 126 ? 3.920 -14.468 -8.653 1.00 85.88 126 LEU A O 1
ATOM 1023 N N . PHE A 1 127 ? 3.268 -14.179 -10.791 1.00 85.56 127 PHE A N 1
ATOM 1024 C CA . PHE A 1 127 ? 4.599 -13.886 -11.327 1.00 85.56 127 PHE A CA 1
ATOM 1025 C C . PHE A 1 127 ? 4.909 -12.391 -11.319 1.00 85.56 127 PHE A C 1
ATOM 1027 O O . PHE A 1 127 ? 5.887 -11.976 -10.705 1.00 85.56 127 PHE A O 1
ATOM 1034 N N . CYS A 1 128 ? 4.074 -11.577 -11.969 1.00 86.12 128 CYS A N 1
ATOM 1035 C CA . CYS A 1 128 ? 4.294 -10.130 -12.040 1.00 86.12 128 CYS A CA 1
ATOM 1036 C C . CYS A 1 128 ? 3.656 -9.359 -10.878 1.00 86.12 128 CYS A C 1
ATOM 1038 O O . CYS A 1 128 ? 3.969 -8.186 -10.692 1.00 86.12 128 CYS A O 1
ATOM 1040 N N . GLN A 1 129 ? 2.783 -10.002 -10.090 1.00 88.06 129 GLN A N 1
ATOM 1041 C CA . GLN A 1 129 ? 2.024 -9.368 -9.005 1.00 88.06 129 GLN A CA 1
ATOM 1042 C C . GLN A 1 129 ? 1.179 -8.164 -9.442 1.00 88.06 129 GLN A C 1
ATOM 1044 O O . GLN A 1 129 ? 0.863 -7.298 -8.621 1.00 88.06 129 GLN A O 1
ATOM 1049 N N . ASP A 1 130 ? 0.848 -8.116 -10.728 1.00 90.69 130 ASP A N 1
ATOM 1050 C CA . ASP A 1 130 ? -0.181 -7.264 -11.307 1.00 90.69 130 ASP A CA 1
ATOM 1051 C C . ASP A 1 130 ? -1.566 -7.896 -11.101 1.00 90.69 130 ASP A C 1
ATOM 1053 O O . ASP A 1 130 ? -1.656 -9.058 -10.685 1.00 90.69 130 ASP A O 1
ATOM 1057 N N . TRP A 1 131 ? -2.617 -7.135 -11.380 1.00 91.38 131 TRP A N 1
ATOM 1058 C CA . TRP A 1 131 ? -4.018 -7.532 -11.257 1.00 91.38 131 TRP A CA 1
ATOM 1059 C C . TRP A 1 131 ? -4.749 -7.435 -12.584 1.00 91.38 131 TRP A C 1
ATOM 1061 O O . TRP A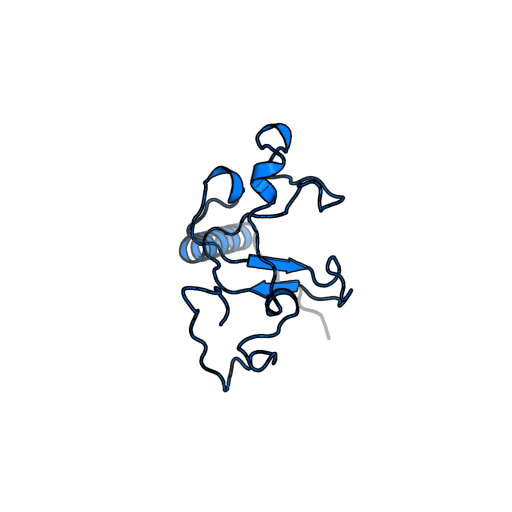 1 131 ? -4.418 -6.509 -13.354 1.00 91.38 131 TRP A O 1
#

Secondary structure (DSSP, 8-state):
---------HHHHHHHHHHHHHHHHHH--S-TTS-TTTTT-SEEEEEEETTTSTT--S-EEEEEEEES----TTSTT-SSPPSS--GGGS-GGGGTT----GGGGTEETTTTEE--TTT------TTT---

Sequence (131 aa):
MIHEQSVITAEDFLTNQLDLEKQAKKLFKSDSNKCAITEKKKNQKIYVCLTCSKENTPSGLELFNKRDFKCDCGNYKMKNSCELFKKDLLSSEDFETNVYNHNFCGKYCYCDTAYDVENDVMFQCLFCQDW

Radius of gyration: 18.98 Å; chains: 1; bounding box: 53×42×49 Å

=== Feature glossary ===
Legend for the data blocks above and below:

— What the protein is —

Sequence gives the chain of amino acids in standard one-letter code (A=alanine, C=cysteine, …, Y=tyrosine), read N→C. It is the only feature that is directly encoded by the gene; all structural features are derived from the folded form of this sequence.

The annotation block draws on four external resources. InterPro: which protein families and domains the sequence belongs to. GO: standardized terms for what the protein does, what process it participates in, and where in the cell it acts. CATH: which structural fold it has in the CATH hierarchy. Organism: the species of origin.

— Where its atoms are —

Atomic coordinates in PDBx/mmCIF format — the same representation the Protein Data Bank distributes. Each line of the _atom_site loop places one backbone atom in Cartesian space (units: ångströms, origin: arbitrary).

Six rendered views show the 3D structure from the faces of a cube — i.e. along ±x, ±y, ±z. Rendering representation is drawn randomly per protein from cartoon (secondary-structure ribbons), sticks (backbone bonds), or molecular surface; coloring is either N→C rainbow (blue at the N-terminus through red at the C-terminus) or one color per chain.

— Local backbone conformation —

DSSP 8-state secondary structure assigns each residue one of H (α-helix), G (3₁₀-helix), I (π-helix), E (extended β-strand), B (isolated β-bridge), T (hydrogen-bonded turn), S (bend), or '-' (coil). The assignment is computed from backbone hydrogen-bond geometry via the Kabsch–Sander algorithm.

P-SEA three-state annotation labels each residue as helix, strand, or coil based purely on the geometry of the Cα trace. It serves as a fallback when the full backbone (and thus DSSP) is unavailable.

φ (phi) and ψ (psi) are the two rotatable backbone dihedrals per residue: φ is the C(i-1)–N–Cα–C torsion, ψ is the N–Cα–C–N(i+1) torsion, both in degrees on (−180°, 180°]. α-helical residues cluster near (−60°, −45°); β-strand residues near (−120°, +130°). A Ramachandran plot is simply a scatter of (φ, ψ) for every residue.

— Global shape and packing —

Radius of gyration (Rg) is the root-mean-square distance of Cα atoms from their centroid — a single number for overall size and compactness. A globular domain of N residues has Rg ≈ 2.2·N^0.38 Å; an extended or disordered chain has a much larger Rg. The Cα contact count is the number of residue pairs whose Cα atoms are within 8 Å and are more than four positions apart in sequence — a standard proxy for tertiary packing density. The bounding box is the smallest axis-aligned box enclosing all Cα atoms.

Accessible surface area quantifies burial. A residue with SASA near zero is packed into the hydrophobic core; one with SASA >100 Å² sits on the surface. Computed here via the Shrake–Rupley numerical algorithm with a 1.4 Å probe.

The contact map is a binary N×N matrix image: pixel (i, j) is dark where Cα_i and Cα_j are within 8 Å and |i−j|>4. Because the |i−j|>4 filter removes local helical contacts, off-diagonal stripes parallel to the main diagonal indicate parallel β-sheets; stripes perpendicular to it indicate antiparallel β-sheets. The Ramachandran plot scatters every residue's (φ, ψ) pair against the sterically allowed regions. The PAE heatmap renders the predicted-aligned-error matrix.

— Structural neighborhood —

A 3Di character summarizes, for each residue, the relative orientation of the Cα frame of its nearest spatial neighbor. Because it encodes fold topology rather than chemistry, 3Di alignments detect remote structural similarity that sequence alignment misses.

Structural nearest neighbors (via Foldseek easy-search vs the PDB). Reported per hit: target PDB id, E-value, and alignment TM-score. A TM-score above ~0.5 is the conventional threshold for 'same fold'.

— Confidence and disorder —

For AlphaFold models, the B-factor field carries pLDDT — the model's own estimate of local accuracy on a 0–100 scale. Regions with pLDDT<50 should be treated as essentially unmodeled; they often correspond to intrinsically disordered segments.

B-factor (Debye–Waller factor) reflects atomic displacement in the crystal lattice. It is an experimental observable (units Å²), not a prediction; low values mean the atom is pinned down, high values mean it moves or is heterogeneous across the crystal.

Predicted Aligned Error (PAE) is an AlphaFold confidence matrix: entry (i, j) is the expected error in the position of residue j, in ångströms, when the prediction is superimposed on the true structure at residue i. Low PAE within a block of residues means that block is internally rigid and well-predicted; high PAE between two blocks means their relative placement is uncertain even if each block individually is confident.